Protein AF-A0A435XZ30-F1 (afdb_monomer)

Radius of gyra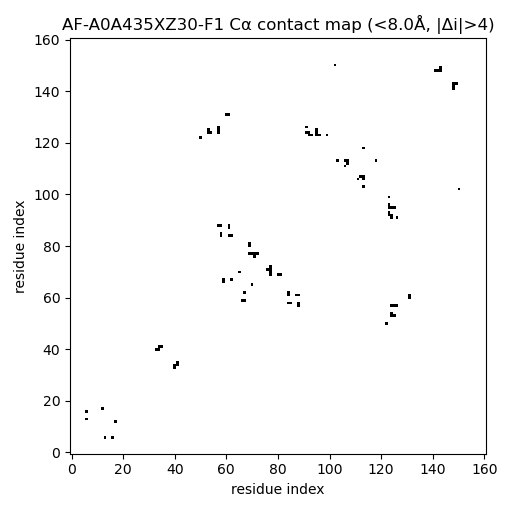tion: 23.89 Å; Cα contacts (8 Å, |Δi|>4): 56; chains: 1; bounding box: 59×39×66 Å

Secondary structure (DSSP, 8-state):
-HHHHHHHS-SS--HHHHHHHHHHHHHHHHHHHHHHH-HHHHHHHHHHHHHHHHHHHHHHHHS-GGGG----SSHHHHHHHHHHHHHHHHHHHHHHHHHHHHHHHHHHHTT----HHHHTT--TT--TTS--SS-----S----TTSSPPP-PPP------

pLDDT: mean 84.43, std 13.47, range [36.06, 97.56]

Mean predicted aligned error: 9.59 Å

Structure (mmCIF, N/CA/C/O backbone):
data_AF-A0A435XZ30-F1
#
_entry.id   AF-A0A435XZ30-F1
#
loop_
_atom_site.group_PDB
_atom_site.id
_atom_site.type_symbol
_atom_site.label_atom_id
_atom_site.label_alt_id
_atom_site.label_comp_id
_atom_site.label_asym_id
_atom_site.label_entity_id
_atom_site.label_seq_id
_atom_site.pdbx_PDB_ins_code
_atom_site.Cartn_x
_atom_site.Cartn_y
_atom_site.Cartn_z
_atom_site.occupancy
_atom_site.B_iso_or_equiv
_atom_site.auth_seq_id
_atom_site.auth_comp_id
_atom_site.auth_asym_id
_atom_site.auth_atom_id
_atom_site.pdbx_PDB_model_num
ATOM 1 N N . SER A 1 1 ? -12.887 8.573 20.850 1.00 60.88 1 SER A N 1
ATOM 2 C CA . SER A 1 1 ? -14.216 9.100 21.222 1.00 60.88 1 SER A CA 1
ATOM 3 C C . SER A 1 1 ? -14.355 9.129 22.739 1.00 60.88 1 SER A C 1
ATOM 5 O O . SER A 1 1 ? -14.194 8.097 23.383 1.00 60.88 1 SER A O 1
ATOM 7 N N . THR A 1 2 ? -14.612 10.305 23.309 1.00 71.94 2 THR A N 1
ATOM 8 C CA . THR A 1 2 ? -14.889 10.543 24.741 1.00 71.94 2 THR A CA 1
ATOM 9 C C . THR A 1 2 ? -16.150 9.818 25.223 1.00 71.94 2 THR A C 1
ATOM 11 O O . THR A 1 2 ? -16.204 9.381 26.368 1.00 71.94 2 THR A O 1
ATOM 14 N N . ILE A 1 3 ? -17.123 9.610 24.332 1.00 72.81 3 ILE A N 1
ATOM 15 C CA . ILE A 1 3 ? -18.396 8.934 24.623 1.00 72.81 3 ILE A CA 1
ATOM 16 C C . ILE A 1 3 ? -18.174 7.451 24.948 1.00 72.81 3 ILE A C 1
ATOM 18 O O . ILE A 1 3 ? -18.661 6.967 25.965 1.00 72.81 3 ILE A O 1
ATOM 22 N N . LEU A 1 4 ? -17.372 6.743 24.144 1.00 69.81 4 LEU A N 1
ATOM 23 C CA . LEU A 1 4 ? -17.060 5.328 24.390 1.00 69.81 4 LEU A CA 1
ATOM 24 C C . LEU A 1 4 ? -16.297 5.130 25.704 1.00 69.81 4 LEU A C 1
ATOM 26 O O . LEU A 1 4 ? -16.645 4.233 26.462 1.00 69.81 4 LEU A O 1
ATOM 30 N N . LYS A 1 5 ? -15.332 6.012 26.013 1.00 69.94 5 LYS A N 1
ATOM 31 C CA . LYS A 1 5 ? -14.615 6.004 27.301 1.00 69.94 5 LYS A CA 1
ATOM 32 C C . LYS A 1 5 ? -15.562 6.190 28.491 1.00 69.94 5 LYS A C 1
ATOM 34 O O . LYS A 1 5 ? -15.398 5.526 29.507 1.00 69.94 5 LYS A O 1
ATOM 39 N N . LYS A 1 6 ? -16.557 7.075 28.369 1.00 73.19 6 LYS A N 1
ATOM 40 C CA . LYS A 1 6 ? -17.532 7.354 29.435 1.00 73.19 6 LYS A CA 1
ATOM 41 C C . LYS A 1 6 ? -18.517 6.196 29.635 1.00 73.19 6 LYS A C 1
ATOM 43 O O . LYS A 1 6 ? -18.866 5.884 30.767 1.00 73.19 6 LYS A O 1
ATOM 48 N N . LEU A 1 7 ? -18.916 5.532 28.548 1.00 68.81 7 LEU A N 1
ATOM 49 C CA . LEU A 1 7 ? -19.782 4.349 28.583 1.00 68.81 7 LEU A CA 1
ATOM 50 C C . LEU A 1 7 ? -19.061 3.098 29.111 1.00 68.81 7 LEU A C 1
ATOM 52 O O . LEU A 1 7 ? -19.699 2.270 29.752 1.00 68.81 7 LEU A O 1
ATOM 56 N N . SER A 1 8 ? -17.751 2.963 28.872 1.00 66.44 8 SER A N 1
ATOM 57 C CA . SER A 1 8 ? -16.937 1.842 29.369 1.00 66.44 8 SER A CA 1
ATOM 58 C C . SER A 1 8 ? -16.431 2.019 30.803 1.00 66.44 8 SER A C 1
ATOM 60 O O . SER A 1 8 ? -16.031 1.042 31.421 1.00 66.44 8 SER A O 1
ATOM 62 N N . ALA A 1 9 ? -16.408 3.249 31.326 1.00 71.69 9 ALA A N 1
ATOM 63 C CA . ALA A 1 9 ? -15.930 3.555 32.677 1.00 71.69 9 ALA A CA 1
ATOM 64 C C . ALA A 1 9 ? -16.981 3.317 33.779 1.00 71.69 9 ALA A C 1
ATOM 66 O O . ALA A 1 9 ? -16.665 3.447 34.959 1.00 71.69 9 ALA A O 1
ATOM 67 N N . SER A 1 10 ? -18.233 3.005 33.421 1.00 68.50 10 SER A N 1
ATOM 68 C CA . SER A 1 10 ? -19.292 2.770 34.405 1.00 68.50 10 SER A CA 1
ATOM 69 C C . SER A 1 10 ? -19.255 1.320 34.921 1.00 68.50 10 SER A C 1
ATOM 71 O O . SER A 1 10 ? -19.253 0.400 34.104 1.00 68.50 10 SER A O 1
ATOM 73 N N . PRO A 1 11 ? -19.257 1.086 36.250 1.00 60.94 11 PRO A N 1
ATOM 74 C CA . PRO A 1 11 ? -19.144 -0.257 36.830 1.00 60.94 11 PRO A CA 1
ATOM 75 C C . PRO A 1 11 ? -20.402 -1.130 36.671 1.00 60.94 11 PRO A C 1
ATOM 77 O O . PRO A 1 11 ? -20.322 -2.345 36.826 1.00 60.94 11 PRO A O 1
ATOM 80 N N . LYS A 1 12 ? -21.561 -0.543 36.340 1.00 67.00 12 LYS A N 1
ATOM 81 C CA . LYS A 1 12 ? -22.762 -1.281 35.912 1.00 67.00 12 LYS A CA 1
ATOM 82 C C . LYS A 1 12 ? -22.865 -1.209 34.393 1.00 67.00 12 LYS A C 1
ATOM 84 O O . LYS A 1 12 ? -22.697 -0.129 33.827 1.00 67.00 12 LYS A O 1
ATOM 89 N N . GLU A 1 13 ? -23.180 -2.327 33.732 1.00 66.50 13 GLU A N 1
ATOM 90 C CA . GLU A 1 13 ? -23.427 -2.320 32.287 1.00 66.50 13 GLU A CA 1
ATOM 91 C C . GLU A 1 13 ? -24.534 -1.313 31.954 1.00 66.50 13 GLU A C 1
ATOM 93 O O . GLU A 1 13 ? -25.706 -1.505 32.279 1.00 66.50 13 GLU A O 1
ATOM 98 N N . SER A 1 14 ? -24.152 -0.207 31.315 1.00 79.62 14 SER A N 1
ATOM 99 C CA . SER A 1 14 ? -25.100 0.807 30.870 1.00 79.62 14 SER A CA 1
ATOM 100 C C . SER A 1 14 ? -26.080 0.176 29.877 1.00 79.62 14 SER A C 1
ATOM 102 O O . SER A 1 14 ? -25.661 -0.360 28.848 1.00 79.62 14 SER A O 1
ATOM 104 N N . GLN A 1 15 ? -27.387 0.263 30.150 1.00 82.62 15 GLN A N 1
ATOM 105 C CA . GLN A 1 15 ? -28.427 -0.217 29.227 1.00 82.62 15 GLN A CA 1
ATOM 106 C C . GLN A 1 15 ? -28.284 0.419 27.835 1.00 82.62 15 GLN A C 1
ATOM 108 O O . GLN A 1 15 ? -28.482 -0.254 26.828 1.00 82.62 15 GLN A O 1
ATOM 113 N N . LEU A 1 16 ? -27.840 1.679 27.772 1.00 83.06 16 LEU A N 1
ATOM 114 C CA . LEU A 1 16 ? -27.518 2.367 26.522 1.00 83.06 16 LEU A CA 1
ATOM 115 C C . LEU A 1 16 ? -26.332 1.717 25.796 1.00 83.06 16 LEU A C 1
ATOM 117 O O . LEU A 1 16 ? -26.396 1.496 24.590 1.00 83.06 16 LEU A O 1
ATOM 121 N N . ALA A 1 17 ? -25.260 1.367 26.515 1.00 82.94 17 ALA A N 1
ATOM 122 C CA . ALA A 1 17 ? -24.128 0.657 25.918 1.00 82.94 17 ALA A CA 1
ATOM 123 C C . ALA A 1 17 ? -24.550 -0.717 25.376 1.00 82.94 17 ALA A C 1
ATOM 125 O O . ALA A 1 17 ? -24.104 -1.112 24.299 1.00 82.94 17 ALA A O 1
ATOM 126 N N . ARG A 1 18 ? -25.442 -1.422 26.081 1.00 85.38 18 ARG A N 1
ATOM 127 C CA . ARG A 1 18 ? -26.023 -2.683 25.607 1.00 85.38 18 ARG A CA 1
ATOM 128 C C . ARG A 1 18 ? -26.873 -2.473 24.351 1.00 85.38 18 ARG A C 1
ATOM 130 O O . ARG A 1 18 ? -26.641 -3.167 23.369 1.00 85.38 18 ARG A O 1
ATOM 137 N N . ALA A 1 19 ? -27.767 -1.485 24.334 1.00 89.44 19 ALA A N 1
ATOM 138 C CA . ALA A 1 19 ? -28.579 -1.159 23.159 1.00 89.44 19 ALA A CA 1
ATOM 139 C C . ALA A 1 19 ? -27.717 -0.820 21.928 1.00 89.44 19 ALA A C 1
ATOM 141 O O . ALA A 1 19 ? -27.956 -1.342 20.842 1.00 89.44 19 ALA A O 1
ATOM 142 N N . LEU A 1 20 ? -26.656 -0.024 22.102 1.00 88.12 20 LEU A N 1
ATOM 143 C CA . LEU A 1 20 ? -25.710 0.301 21.028 1.00 88.12 20 LEU A CA 1
ATOM 144 C C . LEU A 1 20 ? -24.943 -0.930 20.518 1.00 88.12 20 LEU A C 1
ATOM 146 O O . LEU A 1 20 ? -24.694 -1.042 19.317 1.00 88.12 20 LEU A O 1
ATOM 150 N N . ARG A 1 21 ? -24.577 -1.872 21.401 1.00 87.44 21 ARG A N 1
ATOM 151 C CA . ARG A 1 21 ? -23.968 -3.147 20.981 1.00 87.44 21 ARG A CA 1
ATOM 152 C C . ARG A 1 21 ? -24.941 -3.985 20.156 1.00 87.44 21 ARG A C 1
ATOM 154 O O . ARG A 1 21 ? -24.517 -4.529 19.140 1.00 87.44 21 ARG A O 1
ATOM 161 N N . GLU A 1 22 ? -26.202 -4.096 20.576 1.00 92.38 22 GLU A N 1
ATOM 162 C CA . GLU A 1 22 ? -27.212 -4.853 19.822 1.00 92.38 22 GLU A CA 1
ATOM 163 C C . GLU A 1 22 ? -27.478 -4.218 18.454 1.00 92.38 22 GLU A C 1
ATOM 165 O O . GLU A 1 22 ? -27.482 -4.927 17.451 1.00 92.38 22 GLU A O 1
ATOM 170 N N . LEU A 1 23 ? -27.566 -2.885 18.376 1.00 93.81 23 LEU A N 1
ATOM 171 C CA . LEU A 1 23 ? -27.657 -2.175 17.098 1.00 93.81 23 LEU A CA 1
ATOM 172 C C . LEU A 1 23 ? -26.475 -2.523 16.177 1.00 93.81 23 LEU A C 1
ATOM 174 O O . LEU A 1 23 ? -26.668 -2.895 15.022 1.00 93.81 23 LEU A O 1
ATOM 178 N N . GLY A 1 24 ? -25.246 -2.509 16.704 1.00 93.75 24 GLY A N 1
ATOM 179 C CA . GLY A 1 24 ? -24.061 -2.915 15.944 1.00 93.75 24 GLY A CA 1
ATOM 180 C C . GLY A 1 24 ? -24.058 -4.391 15.515 1.00 93.75 24 GLY A C 1
ATOM 181 O O . GLY A 1 24 ? -23.454 -4.730 14.496 1.00 93.75 24 GLY A O 1
ATOM 182 N N . ARG A 1 25 ? -24.721 -5.288 16.259 1.00 96.19 25 ARG A N 1
ATOM 183 C CA . ARG A 1 25 ? -24.901 -6.696 15.858 1.00 96.19 25 ARG A CA 1
ATOM 184 C C . ARG A 1 25 ? -25.914 -6.843 14.726 1.00 96.19 25 ARG A C 1
ATOM 186 O O . ARG A 1 25 ? -25.675 -7.669 13.846 1.00 96.19 25 ARG A O 1
ATOM 193 N N . ILE A 1 26 ? -26.990 -6.054 14.723 1.00 96.94 26 ILE A N 1
ATOM 194 C CA . ILE A 1 26 ? -27.971 -6.026 13.626 1.00 96.94 26 ILE A CA 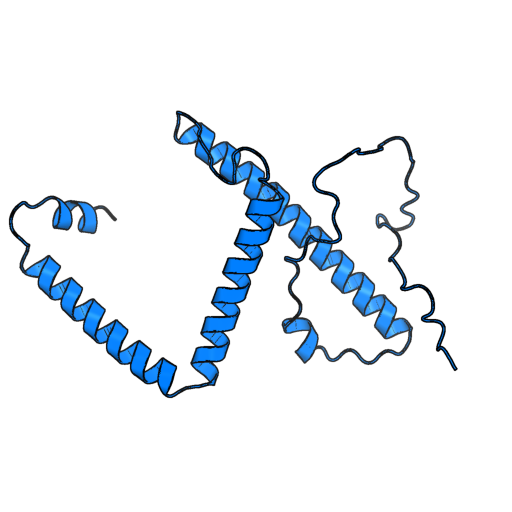1
ATOM 195 C C . ILE A 1 26 ? -27.283 -5.578 12.334 1.00 96.94 26 ILE A C 1
ATOM 197 O O . ILE A 1 26 ? -27.302 -6.321 11.356 1.00 96.94 26 ILE A O 1
ATOM 201 N N . GLU A 1 27 ? -26.572 -4.448 12.365 1.00 96.25 27 GLU A N 1
ATOM 202 C CA . G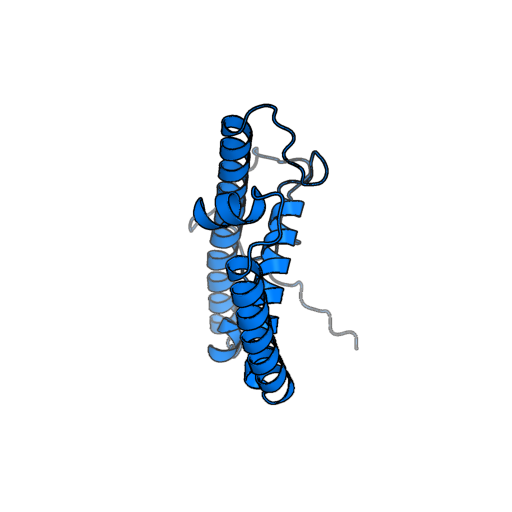LU A 1 27 ? -25.803 -3.939 11.217 1.00 96.25 27 GLU A CA 1
ATOM 203 C C . GLU A 1 27 ? -24.795 -4.970 10.695 1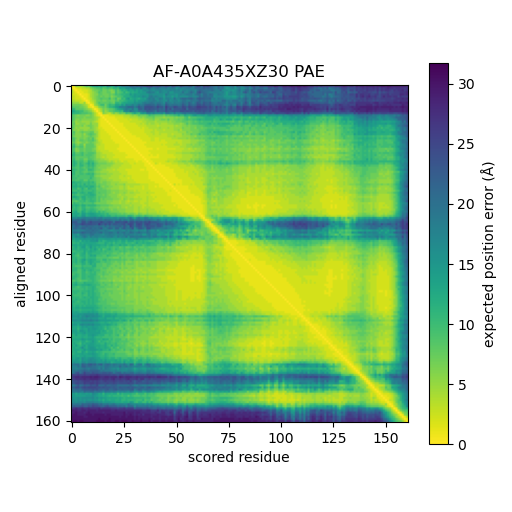.00 96.25 27 GLU A C 1
ATOM 205 O O . GLU A 1 27 ? -24.727 -5.251 9.498 1.00 96.25 27 GLU A O 1
ATOM 210 N N . ARG A 1 28 ? -24.043 -5.616 11.599 1.00 96.25 28 ARG A N 1
ATOM 211 C CA . ARG A 1 28 ? -23.113 -6.687 11.216 1.00 96.25 28 ARG A CA 1
ATOM 212 C C . ARG A 1 28 ? -23.834 -7.863 10.558 1.00 96.25 28 ARG A C 1
ATOM 214 O O . ARG A 1 28 ? -23.302 -8.421 9.605 1.00 96.25 28 ARG A O 1
ATOM 221 N N . SER A 1 29 ? -24.998 -8.258 11.067 1.00 97.31 29 SER A N 1
ATOM 222 C CA . SER A 1 29 ? -25.764 -9.390 10.531 1.00 97.31 29 SER A CA 1
ATOM 223 C C . SER A 1 29 ? -26.291 -9.084 9.131 1.00 97.31 29 SER A C 1
ATOM 225 O O . SER A 1 29 ? -26.105 -9.896 8.228 1.00 97.31 29 SER A O 1
ATOM 227 N N . LEU A 1 30 ? -26.854 -7.889 8.927 1.00 96.94 30 LEU A N 1
ATOM 228 C CA . LEU A 1 30 ? -27.295 -7.411 7.614 1.00 96.94 30 LEU A CA 1
ATOM 229 C C . LEU A 1 30 ? -26.132 -7.379 6.617 1.00 96.94 30 LEU A C 1
ATOM 231 O O . LEU A 1 30 ? -26.230 -7.962 5.537 1.00 96.94 30 LEU A O 1
ATOM 235 N N . PHE A 1 31 ? -24.996 -6.798 7.014 1.00 96.38 31 PHE A N 1
ATOM 236 C CA . PHE A 1 31 ? -23.795 -6.778 6.182 1.00 96.38 31 PHE A CA 1
ATOM 237 C C . PHE A 1 31 ? -23.299 -8.189 5.842 1.00 96.38 31 PHE A C 1
ATOM 239 O O . PHE A 1 31 ? -22.922 -8.445 4.702 1.00 96.38 31 PHE A O 1
ATOM 246 N N . MET A 1 32 ? -23.290 -9.121 6.802 1.00 97.19 32 MET A N 1
ATOM 247 C CA . MET A 1 32 ? -22.840 -10.493 6.545 1.00 97.19 32 MET A CA 1
ATOM 248 C C . MET A 1 32 ? -23.755 -11.212 5.556 1.00 97.19 32 MET A C 1
ATOM 250 O O . MET A 1 32 ? -23.252 -11.869 4.647 1.00 97.19 32 MET A O 1
ATOM 254 N N . ILE A 1 33 ? -25.076 -11.053 5.675 1.00 96.94 33 ILE A N 1
ATOM 255 C CA . ILE A 1 33 ? -26.037 -11.616 4.716 1.00 96.94 33 ILE A CA 1
ATOM 256 C C . ILE A 1 33 ? -25.777 -11.055 3.312 1.00 96.94 33 ILE A C 1
ATOM 258 O O . ILE A 1 33 ? -25.688 -11.823 2.349 1.00 96.94 33 ILE A O 1
ATOM 262 N N . GLU A 1 34 ? -25.586 -9.740 3.183 1.00 96.50 34 GLU A N 1
ATOM 263 C CA . GLU A 1 34 ? -25.252 -9.110 1.902 1.00 96.50 34 GLU A CA 1
ATOM 264 C C . GLU A 1 34 ? -23.909 -9.622 1.354 1.00 96.50 34 GLU A C 1
ATOM 266 O O . GLU A 1 34 ? -23.793 -9.959 0.173 1.00 96.50 34 GLU A O 1
ATOM 271 N N . TRP A 1 35 ? -22.895 -9.750 2.212 1.00 96.56 35 TRP A N 1
ATOM 272 C CA . TRP A 1 35 ? -21.566 -10.240 1.850 1.00 96.56 35 TRP A CA 1
ATOM 273 C C . TRP A 1 35 ? -21.601 -11.693 1.360 1.00 96.56 35 TRP A C 1
ATOM 275 O O . TRP A 1 35 ? -20.988 -12.009 0.337 1.00 96.56 35 TRP A O 1
ATOM 285 N N . TYR A 1 36 ? -22.357 -12.582 2.011 1.00 95.69 36 TYR A N 1
ATOM 286 C CA . TYR A 1 36 ? -22.554 -13.960 1.541 1.00 95.69 36 TYR A CA 1
ATOM 287 C C . TYR A 1 36 ? -23.339 -14.022 0.226 1.00 95.69 36 TYR A C 1
ATOM 289 O O . TYR A 1 36 ? -23.023 -14.840 -0.642 1.00 95.69 36 TYR A O 1
ATOM 297 N N . SER A 1 37 ? -24.292 -13.115 0.030 1.00 96.94 37 SER A N 1
ATOM 298 C CA . SER A 1 37 ? -25.164 -13.114 -1.150 1.00 96.94 37 SER A CA 1
ATOM 299 C C . SER A 1 37 ? -24.523 -12.461 -2.380 1.00 96.94 37 SER A C 1
ATOM 301 O O . SER A 1 37 ? -24.816 -12.854 -3.505 1.00 96.94 37 SER A O 1
ATOM 303 N N . SER A 1 38 ? -23.612 -11.495 -2.201 1.00 97.56 38 SER A N 1
ATOM 304 C CA . SER A 1 38 ? -23.046 -10.689 -3.293 1.00 97.56 38 SER A CA 1
ATOM 305 C C . SER A 1 38 ? -21.558 -10.975 -3.547 1.00 97.56 38 SER A C 1
ATOM 307 O O . SER A 1 38 ? -20.686 -10.475 -2.826 1.00 97.56 38 SER A O 1
ATOM 309 N N . PRO A 1 39 ? -21.203 -11.686 -4.638 1.00 96.56 39 PRO A N 1
ATOM 310 C CA . PRO A 1 39 ? -19.805 -11.872 -5.035 1.00 96.56 39 PRO A CA 1
ATOM 311 C C . PRO A 1 39 ? -19.074 -10.551 -5.312 1.00 96.56 39 PRO A C 1
ATOM 313 O O . PRO A 1 39 ? -17.868 -10.443 -5.088 1.00 96.56 39 PRO A O 1
ATOM 316 N N . ALA A 1 40 ? -19.791 -9.533 -5.797 1.00 95.69 40 ALA A N 1
ATOM 317 C CA . ALA A 1 40 ? -19.216 -8.221 -6.070 1.00 95.69 40 ALA A CA 1
ATOM 318 C C . ALA A 1 40 ? -18.795 -7.508 -4.776 1.00 95.69 40 ALA A C 1
ATOM 320 O O . ALA A 1 40 ? -17.695 -6.954 -4.719 1.00 95.69 40 ALA A O 1
ATOM 321 N N . LEU A 1 41 ? -19.626 -7.565 -3.726 1.00 95.75 41 LEU A N 1
ATOM 322 C CA . LEU A 1 41 ? -19.275 -7.036 -2.408 1.00 95.75 41 LEU A CA 1
ATOM 323 C C . LEU A 1 41 ? -18.047 -7.757 -1.841 1.00 95.75 41 LEU A C 1
ATOM 325 O O . LEU A 1 41 ? -17.088 -7.089 -1.456 1.00 95.75 41 LEU A O 1
ATOM 329 N N . ARG A 1 42 ? -18.008 -9.097 -1.901 1.00 95.56 42 ARG A N 1
ATOM 330 C CA . ARG A 1 42 ? -16.841 -9.870 -1.437 1.00 95.56 42 ARG A CA 1
ATOM 331 C C . ARG A 1 42 ? -15.550 -9.462 -2.126 1.00 95.56 42 ARG A C 1
ATOM 333 O O . ARG A 1 42 ? -14.558 -9.210 -1.449 1.00 95.56 42 ARG A O 1
ATOM 340 N N . ARG A 1 43 ? -15.563 -9.345 -3.458 1.00 93.88 43 ARG A N 1
ATOM 341 C CA . ARG A 1 43 ? -14.382 -8.919 -4.227 1.00 93.88 43 ARG A CA 1
ATOM 342 C C . ARG A 1 43 ? -13.902 -7.528 -3.820 1.00 93.88 43 ARG A C 1
ATOM 344 O O . ARG A 1 43 ? -12.699 -7.337 -3.667 1.00 93.88 43 ARG A O 1
ATOM 351 N N . ARG A 1 44 ? -14.813 -6.572 -3.604 1.00 92.56 44 ARG A N 1
ATOM 352 C CA . ARG A 1 44 ? -14.451 -5.225 -3.127 1.00 92.56 44 ARG A CA 1
ATOM 353 C C . ARG A 1 44 ? -13.836 -5.263 -1.728 1.00 92.56 44 ARG A C 1
ATOM 355 O O . ARG A 1 44 ? -12.783 -4.664 -1.524 1.00 92.56 44 ARG A O 1
ATOM 362 N N . CYS A 1 45 ? -14.448 -5.991 -0.793 1.00 93.88 45 CYS A N 1
ATOM 363 C CA . CYS A 1 45 ? -13.913 -6.163 0.559 1.00 93.88 45 CYS A CA 1
ATOM 364 C C . CYS A 1 45 ? -12.518 -6.800 0.529 1.00 93.88 45 CYS A C 1
ATOM 366 O O . CYS A 1 45 ? -11.592 -6.264 1.133 1.00 93.88 45 CYS A O 1
ATOM 368 N N . GLN A 1 46 ? -12.342 -7.885 -0.231 1.00 93.56 46 GLN A N 1
ATOM 369 C CA . GLN A 1 46 ? -11.055 -8.566 -0.354 1.00 93.56 46 GLN A CA 1
ATOM 370 C C . GLN A 1 46 ? -9.990 -7.671 -0.994 1.00 93.56 46 GLN A C 1
ATOM 372 O O . GLN A 1 46 ? -8.852 -7.662 -0.542 1.00 93.56 46 GLN A O 1
ATOM 377 N N . ALA A 1 47 ? -10.341 -6.877 -2.010 1.00 91.44 47 ALA A N 1
ATOM 378 C CA . ALA A 1 47 ? -9.412 -5.918 -2.604 1.00 91.44 47 ALA A CA 1
ATOM 379 C C . ALA A 1 47 ? -8.933 -4.873 -1.577 1.00 91.44 47 ALA A C 1
ATOM 381 O O . ALA A 1 47 ? -7.744 -4.555 -1.527 1.00 91.44 47 ALA A O 1
ATOM 382 N N . GLY A 1 48 ? -9.839 -4.382 -0.724 1.00 91.75 48 GLY A N 1
ATOM 383 C CA . GLY A 1 48 ? -9.500 -3.496 0.392 1.00 91.75 48 GLY A CA 1
ATOM 384 C C . GLY A 1 48 ? -8.569 -4.157 1.413 1.00 91.75 48 GLY A C 1
ATOM 385 O O . GLY A 1 48 ? -7.555 -3.563 1.784 1.00 91.75 48 GLY A O 1
ATOM 386 N N . LEU A 1 49 ? -8.868 -5.399 1.810 1.00 93.56 49 LEU A N 1
ATOM 387 C CA . LEU A 1 49 ? -8.028 -6.191 2.717 1.00 93.56 49 LEU A CA 1
ATOM 388 C C . LEU A 1 49 ? -6.634 -6.421 2.132 1.00 93.56 49 LEU A C 1
ATOM 390 O O . LEU A 1 49 ? -5.643 -6.089 2.777 1.00 93.56 49 LEU A O 1
ATOM 394 N N . ASN A 1 50 ? -6.550 -6.878 0.882 1.00 92.62 50 ASN A N 1
ATOM 395 C CA . ASN A 1 50 ? -5.285 -7.113 0.189 1.00 92.62 50 ASN A CA 1
ATOM 396 C C . ASN A 1 50 ? -4.432 -5.838 0.123 1.00 92.62 50 ASN A C 1
ATOM 398 O O . ASN A 1 50 ? -3.221 -5.892 0.337 1.00 92.62 50 ASN A O 1
ATOM 402 N N . LYS A 1 51 ? -5.051 -4.675 -0.135 1.00 91.44 51 LYS A N 1
ATOM 403 C CA . LYS A 1 51 ? -4.356 -3.379 -0.122 1.00 91.44 51 LYS A CA 1
ATOM 404 C C . LYS A 1 51 ? -3.795 -3.060 1.266 1.00 91.44 51 LYS A C 1
ATOM 406 O O . LYS A 1 51 ? -2.637 -2.658 1.371 1.00 91.44 51 LYS A O 1
ATOM 411 N N . GLY A 1 52 ? -4.596 -3.245 2.316 1.00 93.12 52 GLY A N 1
ATOM 412 C CA . GLY A 1 52 ? -4.173 -3.037 3.702 1.00 93.12 52 GLY A CA 1
ATOM 413 C C . GLY A 1 52 ? -3.026 -3.965 4.101 1.00 93.12 52 GLY A C 1
ATOM 414 O O . GLY A 1 52 ? -1.995 -3.506 4.590 1.00 93.12 52 GLY A O 1
ATOM 415 N N . GLU A 1 53 ? -3.154 -5.261 3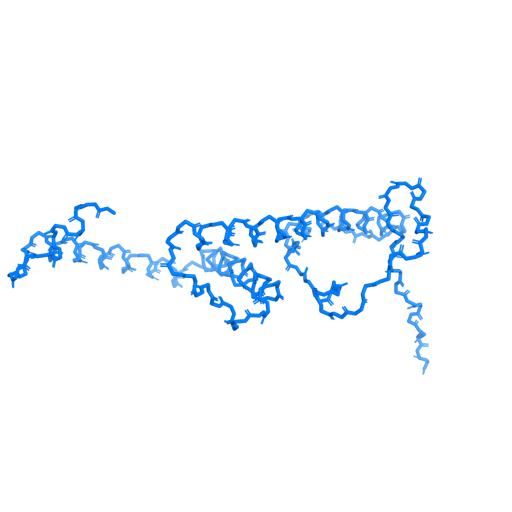.825 1.00 93.56 53 GLU A N 1
ATOM 416 C CA . GLU A 1 53 ? -2.116 -6.254 4.105 1.00 93.56 53 GLU A CA 1
ATOM 417 C C . GLU A 1 53 ? -0.817 -5.972 3.354 1.00 93.56 53 GLU A C 1
ATOM 419 O O . GLU A 1 53 ? 0.254 -6.038 3.955 1.00 93.56 53 GLU A O 1
ATOM 424 N N . ALA A 1 54 ? -0.889 -5.623 2.066 1.00 93.06 54 ALA A N 1
ATOM 425 C CA . ALA A 1 54 ? 0.281 -5.248 1.279 1.00 93.06 54 ALA A CA 1
ATOM 426 C C . ALA A 1 54 ? 0.971 -4.004 1.857 1.00 93.06 54 ALA A C 1
ATOM 428 O O . ALA A 1 54 ? 2.191 -3.998 2.023 1.00 93.06 54 ALA A O 1
ATOM 429 N N . ALA A 1 55 ? 0.201 -2.984 2.249 1.00 92.31 55 ALA A N 1
ATOM 430 C CA . ALA A 1 55 ? 0.743 -1.789 2.889 1.00 92.31 55 ALA A CA 1
ATOM 431 C C . ALA A 1 55 ? 1.405 -2.108 4.239 1.00 92.31 55 ALA A C 1
ATOM 433 O O . ALA A 1 55 ? 2.482 -1.593 4.537 1.00 92.31 55 ALA A O 1
ATOM 434 N N . HIS A 1 56 ? 0.808 -2.989 5.046 1.00 91.75 56 HIS A N 1
ATOM 435 C CA . HIS A 1 56 ? 1.410 -3.440 6.300 1.00 91.75 56 HIS A CA 1
ATOM 436 C C . HIS A 1 56 ? 2.665 -4.293 6.079 1.00 91.75 56 HIS A C 1
ATOM 438 O O . HIS A 1 56 ? 3.632 -4.130 6.819 1.00 91.75 56 HIS A O 1
ATOM 444 N N . LYS A 1 57 ? 2.687 -5.166 5.065 1.00 91.44 57 LYS A N 1
ATOM 445 C CA . LYS A 1 57 ? 3.882 -5.935 4.678 1.00 91.44 57 LYS A CA 1
ATOM 446 C C . LYS A 1 57 ? 5.025 -5.002 4.282 1.00 91.44 57 LYS A C 1
ATOM 448 O O . LYS A 1 57 ? 6.118 -5.158 4.812 1.00 91.44 57 LYS A O 1
ATOM 453 N N . LEU A 1 58 ? 4.755 -4.001 3.441 1.00 92.25 58 LEU A N 1
ATOM 454 C CA . LEU A 1 58 ? 5.731 -2.977 3.062 1.00 92.25 58 LEU A CA 1
ATOM 455 C C . LEU A 1 58 ? 6.247 -2.203 4.283 1.00 92.25 58 LEU A C 1
ATOM 457 O O . LEU A 1 58 ? 7.452 -2.100 4.481 1.00 92.25 58 LEU A O 1
ATOM 461 N N . LYS A 1 59 ? 5.348 -1.711 5.145 1.00 91.19 59 LYS A N 1
ATOM 462 C CA . LYS A 1 59 ? 5.728 -1.010 6.383 1.00 91.19 59 LYS A CA 1
ATOM 463 C C . LYS A 1 59 ? 6.642 -1.854 7.269 1.00 91.19 59 LYS A C 1
ATOM 465 O O . LYS A 1 59 ? 7.623 -1.327 7.775 1.00 91.19 59 LYS A O 1
ATOM 470 N N . ARG A 1 60 ? 6.350 -3.148 7.432 1.00 88.50 60 ARG A N 1
ATOM 471 C CA . ARG A 1 60 ? 7.200 -4.072 8.203 1.00 88.50 60 ARG A CA 1
ATOM 472 C C . ARG A 1 60 ? 8.548 -4.336 7.539 1.00 88.50 60 ARG A C 1
ATOM 474 O O . ARG A 1 60 ? 9.535 -4.474 8.243 1.00 88.50 60 ARG A O 1
ATOM 481 N N . ALA A 1 61 ? 8.595 -4.409 6.213 1.00 89.00 61 ALA A N 1
ATOM 482 C CA . ALA A 1 61 ? 9.846 -4.595 5.488 1.00 89.00 61 ALA A CA 1
ATOM 483 C C . ALA A 1 61 ? 10.770 -3.378 5.622 1.00 89.00 61 ALA A C 1
ATOM 485 O O . ALA A 1 61 ? 11.968 -3.529 5.826 1.00 89.00 61 ALA A O 1
ATOM 486 N N . VAL A 1 62 ? 10.204 -2.168 5.555 1.00 88.69 62 VAL A N 1
ATOM 487 C CA . VAL A 1 62 ? 10.947 -0.919 5.783 1.00 88.69 62 VAL A CA 1
ATOM 488 C C . VAL A 1 62 ? 11.353 -0.790 7.255 1.00 88.69 62 VAL A C 1
ATOM 490 O O . VAL A 1 62 ? 12.488 -0.437 7.559 1.00 88.69 62 VAL A O 1
ATOM 493 N N . PHE A 1 63 ? 10.449 -1.113 8.181 1.00 85.19 63 PHE A N 1
ATOM 494 C CA . PHE A 1 63 ? 10.700 -1.109 9.623 1.00 85.19 63 PHE A CA 1
ATOM 495 C C . PHE A 1 63 ? 11.170 -2.492 10.102 1.00 85.19 63 PHE A C 1
ATOM 497 O O . PHE A 1 63 ? 10.500 -3.167 10.883 1.00 85.19 63 PHE A O 1
ATOM 504 N N . PHE A 1 64 ? 12.305 -2.953 9.576 1.00 71.88 64 PHE A N 1
ATOM 505 C CA . PHE A 1 64 ? 12.804 -4.304 9.851 1.00 71.88 64 PHE A CA 1
ATOM 506 C C . PHE A 1 64 ? 13.422 -4.457 11.254 1.00 71.88 64 PHE A C 1
ATOM 508 O O . PHE A 1 64 ? 13.422 -5.552 11.821 1.00 71.88 64 PHE A O 1
ATOM 515 N N . HIS A 1 65 ? 13.935 -3.368 11.836 1.00 62.75 65 HIS A N 1
ATOM 516 C CA . HIS A 1 65 ? 14.456 -3.352 13.203 1.00 62.75 65 HIS A CA 1
ATOM 517 C C . HIS A 1 65 ? 13.319 -3.337 14.246 1.00 62.75 65 HIS A C 1
ATOM 519 O O . HIS A 1 65 ? 12.196 -2.930 13.965 1.00 62.75 65 HIS A O 1
ATOM 525 N N . GLU A 1 66 ? 13.597 -3.836 15.457 1.00 58.16 66 GLU A N 1
ATOM 526 C CA . GLU A 1 66 ? 12.627 -3.931 16.572 1.00 58.16 66 GLU A CA 1
ATOM 527 C C . GLU A 1 66 ? 11.349 -4.752 16.272 1.00 58.16 66 GLU A C 1
ATOM 529 O O . GLU A 1 66 ? 10.320 -4.565 16.915 1.00 58.16 66 GLU A O 1
ATOM 534 N N . ARG A 1 67 ? 11.398 -5.706 15.325 1.00 61.59 67 ARG A N 1
ATOM 535 C CA . ARG A 1 67 ? 10.264 -6.585 14.945 1.00 61.59 67 ARG A CA 1
ATOM 536 C C . ARG A 1 67 ? 9.010 -5.850 14.435 1.00 61.59 67 ARG A C 1
ATOM 538 O O . ARG A 1 67 ? 7.926 -6.431 14.462 1.00 61.59 67 ARG A O 1
ATOM 545 N N . GLY A 1 68 ? 9.110 -4.610 13.954 1.00 61.38 68 GLY A N 1
ATOM 546 C CA . GLY A 1 68 ? 7.908 -3.856 13.571 1.00 61.38 68 GLY A CA 1
ATOM 547 C C . GLY A 1 68 ? 7.294 -3.027 14.704 1.00 61.38 68 GLY A C 1
ATOM 548 O O . GLY A 1 68 ? 6.263 -2.394 14.476 1.00 61.38 68 GLY A O 1
ATOM 549 N N . GLU A 1 69 ? 7.869 -3.047 15.912 1.00 68.75 69 GLU A N 1
ATOM 550 C CA . GLU A 1 69 ? 7.311 -2.377 17.090 1.00 68.75 69 GLU A CA 1
ATOM 551 C C . GLU A 1 69 ? 7.996 -1.038 17.362 1.00 68.75 69 GLU A C 1
ATOM 553 O O . GLU A 1 69 ? 9.215 -0.951 17.445 1.00 68.75 69 GLU A O 1
ATOM 558 N N . ILE A 1 70 ? 7.203 0.012 17.571 1.00 71.31 70 ILE A N 1
ATOM 559 C CA . ILE A 1 70 ? 7.703 1.324 17.989 1.00 71.31 70 ILE A CA 1
ATOM 560 C C . ILE A 1 70 ? 7.726 1.356 19.523 1.00 71.31 70 ILE A C 1
ATOM 562 O O . ILE A 1 70 ? 6.700 1.589 20.159 1.00 71.31 70 ILE A O 1
ATOM 566 N N . ARG A 1 71 ? 8.893 1.113 20.132 1.00 70.94 71 ARG A N 1
ATOM 567 C CA . ARG A 1 71 ? 9.069 1.033 21.598 1.00 70.94 71 ARG A CA 1
ATOM 568 C C . ARG A 1 71 ? 9.503 2.337 22.294 1.00 70.94 71 ARG A C 1
ATOM 570 O O . ARG A 1 71 ? 10.135 2.282 23.347 1.00 70.94 71 ARG A O 1
ATOM 577 N N . ASP A 1 72 ? 9.208 3.518 21.738 1.00 77.69 72 ASP A N 1
ATOM 578 C CA . ASP A 1 72 ? 9.643 4.768 22.393 1.00 77.6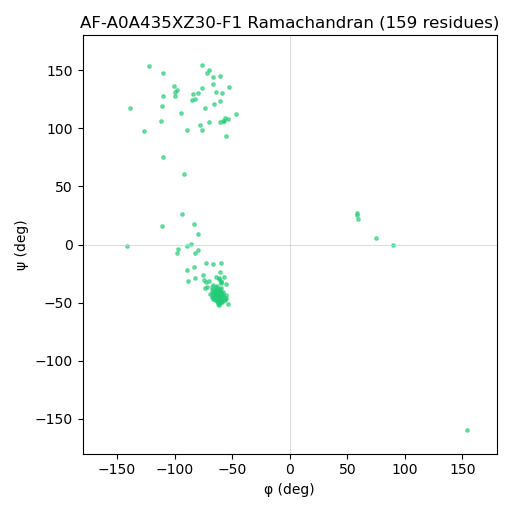9 72 ASP A CA 1
ATOM 579 C C . ASP A 1 72 ? 8.868 5.016 23.677 1.00 77.69 72 ASP A C 1
ATOM 581 O O . ASP A 1 72 ? 7.681 4.703 23.786 1.00 77.69 72 ASP A O 1
ATOM 585 N N . ARG A 1 73 ? 9.539 5.683 24.616 1.00 75.19 73 ARG A N 1
ATOM 586 C CA . ARG A 1 73 ? 8.978 6.051 25.917 1.00 75.19 73 ARG A CA 1
ATOM 587 C C . ARG A 1 73 ? 7.905 7.138 25.834 1.00 75.19 73 ARG A C 1
ATOM 589 O O . ARG A 1 73 ? 7.008 7.140 26.670 1.00 75.19 73 ARG A O 1
ATOM 596 N N . SER A 1 74 ? 7.990 8.061 24.871 1.00 86.75 74 SER A N 1
ATOM 597 C CA . SER A 1 74 ? 7.043 9.175 24.735 1.00 86.75 74 SER A CA 1
ATOM 598 C C . SER A 1 74 ? 6.153 9.012 23.504 1.00 86.75 74 SER A C 1
ATOM 600 O O . SER A 1 74 ? 6.581 8.506 22.468 1.00 86.75 74 SER A O 1
ATOM 602 N N . PHE A 1 75 ? 4.912 9.489 23.604 1.00 83.75 75 PHE A N 1
ATOM 603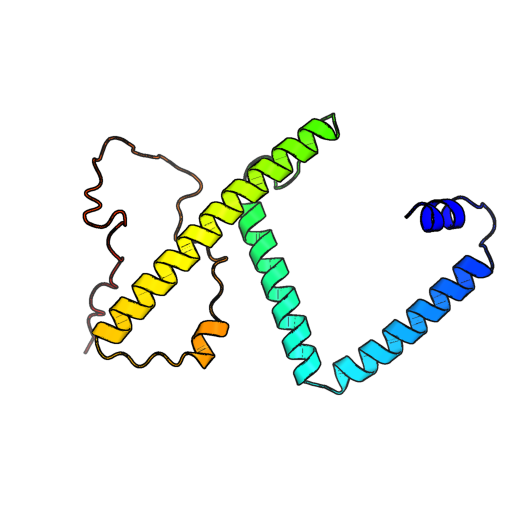 C CA . PHE A 1 75 ? 3.978 9.507 22.477 1.00 83.75 75 PHE A CA 1
ATOM 604 C C . PHE A 1 75 ? 4.511 10.330 21.294 1.00 83.75 75 PHE A C 1
ATOM 606 O O . PHE A 1 75 ? 4.334 9.948 20.141 1.00 83.75 75 PHE A O 1
ATOM 613 N N . GLU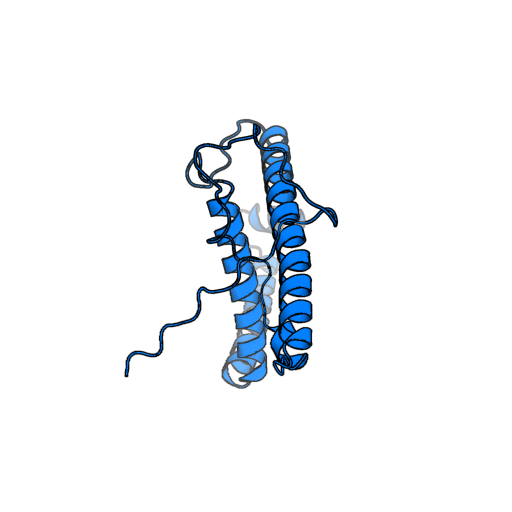 A 1 76 ? 5.200 11.437 21.576 1.00 86.19 76 GLU A N 1
ATOM 614 C CA . GLU A 1 76 ? 5.787 12.305 20.554 1.00 86.19 76 GLU A CA 1
ATOM 615 C C . GLU A 1 76 ? 6.877 11.586 19.752 1.00 86.19 76 GLU A C 1
ATOM 617 O O . GLU A 1 76 ? 6.859 11.613 18.522 1.00 86.19 76 GLU A O 1
ATOM 622 N N . SER A 1 77 ? 7.771 10.854 20.422 1.00 83.56 77 SER A N 1
ATOM 623 C CA . SER A 1 77 ? 8.798 10.055 19.747 1.00 83.56 77 SER A CA 1
ATOM 624 C C . SER A 1 77 ? 8.178 8.936 18.902 1.00 83.56 77 SER A C 1
ATOM 626 O O . SER A 1 77 ? 8.602 8.732 17.761 1.00 83.56 77 SER A O 1
ATOM 628 N N . GLN A 1 78 ? 7.113 8.286 19.395 1.00 85.38 78 GLN A N 1
ATOM 629 C CA . GLN A 1 78 ? 6.380 7.286 18.610 1.00 85.38 78 GLN A CA 1
ATOM 630 C C . GLN A 1 78 ? 5.760 7.906 17.350 1.00 85.38 78 GLN A C 1
ATOM 632 O O . GLN A 1 78 ? 5.865 7.338 16.260 1.00 85.38 78 GLN A O 1
ATOM 637 N N . ALA A 1 79 ? 5.142 9.084 17.482 1.00 87.12 79 ALA A N 1
ATOM 638 C CA . ALA A 1 79 ? 4.539 9.816 16.372 1.00 87.12 79 ALA A CA 1
ATOM 639 C C . ALA A 1 79 ? 5.583 10.261 15.338 1.00 87.12 79 ALA A C 1
ATOM 641 O O . ALA A 1 79 ? 5.347 10.139 14.132 1.00 87.12 79 ALA A O 1
ATOM 642 N N . PHE A 1 80 ? 6.750 10.719 15.792 1.00 87.50 80 PHE A N 1
ATOM 643 C CA . PHE A 1 80 ? 7.854 11.102 14.919 1.00 87.50 80 PHE A CA 1
ATOM 644 C C . PHE A 1 80 ? 8.374 9.901 14.117 1.00 87.50 80 PHE A C 1
ATOM 646 O O . PHE A 1 80 ? 8.449 9.968 12.887 1.00 87.50 80 PHE A O 1
ATOM 653 N N . ARG A 1 81 ? 8.628 8.755 14.770 1.00 86.25 81 ARG A N 1
ATOM 654 C CA . ARG A 1 81 ? 9.062 7.528 14.075 1.00 86.25 81 ARG A CA 1
ATOM 655 C C . ARG A 1 81 ? 8.005 6.994 13.112 1.00 86.25 81 ARG A C 1
ATOM 657 O O . ARG A 1 81 ? 8.334 6.633 11.981 1.00 86.25 81 ARG A O 1
ATOM 664 N N . ALA A 1 82 ? 6.733 6.996 13.509 1.00 89.19 82 ALA A N 1
ATOM 665 C CA . ALA A 1 82 ? 5.632 6.610 12.629 1.00 89.19 82 ALA A CA 1
ATOM 666 C C . ALA A 1 82 ? 5.531 7.523 11.393 1.00 89.19 82 ALA A C 1
ATOM 668 O O . ALA A 1 82 ? 5.271 7.043 10.287 1.00 89.19 82 ALA A O 1
ATOM 669 N N . SER A 1 83 ? 5.769 8.825 11.562 1.00 91.25 83 SER A N 1
ATOM 670 C CA . SER A 1 83 ? 5.771 9.793 10.460 1.00 91.25 83 SER A CA 1
ATOM 671 C C . SER A 1 83 ? 6.935 9.556 9.501 1.00 91.25 83 SER A C 1
ATOM 673 O O . SER A 1 83 ? 6.714 9.485 8.293 1.00 91.25 83 SER A O 1
ATOM 675 N N . GLY A 1 84 ? 8.146 9.329 10.022 1.00 91.88 84 GLY A N 1
ATOM 676 C CA . GLY A 1 84 ? 9.310 8.966 9.208 1.00 91.88 84 GLY A CA 1
ATOM 677 C C . GLY A 1 84 ? 9.091 7.677 8.408 1.00 91.88 84 GLY A C 1
ATOM 678 O O . GLY A 1 84 ? 9.343 7.641 7.205 1.00 91.88 84 GLY A O 1
ATOM 679 N N . LEU A 1 85 ? 8.519 6.642 9.033 1.00 91.44 85 LEU A N 1
ATOM 680 C CA . LEU A 1 85 ? 8.154 5.405 8.338 1.00 91.44 85 LEU A CA 1
ATOM 681 C C . LEU A 1 85 ? 7.149 5.662 7.205 1.00 91.44 85 LEU A C 1
ATOM 683 O O . LEU A 1 85 ? 7.320 5.156 6.095 1.00 91.44 85 LEU A O 1
ATOM 687 N N . ASN A 1 86 ? 6.105 6.456 7.461 1.00 93.25 86 ASN A N 1
ATOM 688 C CA . ASN A 1 86 ? 5.121 6.802 6.435 1.00 93.25 86 ASN A CA 1
ATOM 689 C C . ASN A 1 86 ? 5.749 7.590 5.275 1.00 93.25 86 ASN A C 1
ATOM 691 O O . ASN A 1 86 ? 5.356 7.369 4.129 1.00 93.25 86 ASN A O 1
ATOM 695 N N . LEU A 1 87 ? 6.725 8.462 5.544 1.00 95.50 87 LEU A N 1
ATOM 696 C CA . LEU A 1 87 ? 7.451 9.201 4.511 1.00 95.50 87 LEU A CA 1
ATOM 697 C C . LEU A 1 87 ? 8.225 8.254 3.585 1.00 95.50 87 LEU A C 1
ATOM 699 O O . LEU A 1 87 ? 8.038 8.303 2.371 1.00 95.50 87 LEU A O 1
ATOM 703 N N . VAL A 1 88 ? 9.027 7.345 4.147 1.00 93.31 88 VAL A N 1
ATOM 704 C CA . VAL A 1 88 ? 9.813 6.375 3.361 1.00 93.31 88 VAL A CA 1
ATOM 705 C C . VAL A 1 88 ? 8.903 5.454 2.545 1.00 93.31 88 VAL A C 1
ATOM 707 O O . VAL A 1 88 ? 9.131 5.240 1.356 1.00 93.31 88 VAL A O 1
ATOM 710 N N . VAL A 1 89 ? 7.825 4.951 3.151 1.00 94.81 89 VAL A N 1
ATOM 711 C CA . VAL A 1 89 ? 6.835 4.117 2.452 1.00 94.81 89 VAL A CA 1
ATOM 712 C C . VAL A 1 89 ? 6.184 4.878 1.299 1.00 94.81 89 VAL A C 1
ATOM 714 O O . VAL A 1 89 ? 6.019 4.320 0.216 1.00 94.81 89 VAL A O 1
ATOM 717 N N . SER A 1 90 ? 5.850 6.153 1.499 1.00 96.50 90 SER A N 1
ATOM 718 C CA . SER A 1 90 ? 5.266 6.992 0.448 1.00 96.50 90 SER A CA 1
ATOM 719 C C . SER A 1 90 ? 6.256 7.243 -0.691 1.00 96.50 90 SER A C 1
ATOM 721 O O . SER A 1 90 ? 5.863 7.175 -1.853 1.00 96.50 90 SER A O 1
ATOM 723 N N . ALA A 1 91 ? 7.539 7.450 -0.381 1.00 96.06 91 ALA A N 1
ATOM 724 C CA . ALA A 1 91 ? 8.594 7.581 -1.384 1.00 96.06 91 ALA A CA 1
ATOM 725 C C . ALA A 1 91 ? 8.762 6.298 -2.219 1.00 96.06 91 ALA A C 1
ATOM 727 O O . ALA A 1 91 ? 8.843 6.376 -3.443 1.00 96.06 91 ALA A O 1
ATOM 728 N N . ILE A 1 92 ? 8.727 5.116 -1.589 1.00 95.31 92 ILE A N 1
ATOM 729 C CA . ILE A 1 92 ? 8.755 3.821 -2.293 1.00 95.31 92 ILE A CA 1
ATOM 730 C C . ILE A 1 92 ? 7.541 3.668 -3.215 1.00 95.31 92 ILE A C 1
ATOM 732 O O . ILE A 1 92 ? 7.687 3.309 -4.382 1.00 95.31 92 ILE A O 1
ATOM 736 N N . VAL A 1 93 ? 6.338 3.959 -2.714 1.00 96.38 93 VAL A N 1
ATOM 737 C CA . VAL A 1 93 ? 5.104 3.875 -3.510 1.00 96.38 93 VAL A CA 1
ATOM 738 C C . VAL A 1 93 ? 5.148 4.837 -4.694 1.00 96.38 93 VAL A C 1
ATOM 740 O O . VAL A 1 93 ? 4.763 4.461 -5.803 1.00 96.38 93 VAL A O 1
ATOM 743 N N . HIS A 1 94 ? 5.641 6.056 -4.482 1.00 96.31 94 HIS A N 1
ATOM 744 C CA . HIS A 1 94 ? 5.807 7.043 -5.540 1.00 96.31 94 HIS A CA 1
ATOM 745 C C . HIS A 1 94 ? 6.798 6.556 -6.602 1.00 96.31 94 HIS A C 1
ATOM 747 O O . HIS A 1 94 ? 6.453 6.515 -7.782 1.0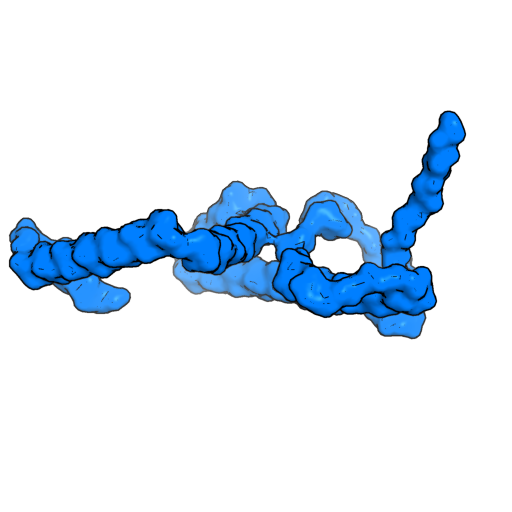0 96.31 94 HIS A O 1
ATOM 753 N N . TRP A 1 95 ? 7.976 6.084 -6.181 1.00 95.00 95 TRP A N 1
ATOM 754 C CA . TRP A 1 95 ? 8.969 5.485 -7.071 1.00 95.00 95 TRP A CA 1
ATOM 755 C C . TRP A 1 95 ? 8.367 4.345 -7.898 1.00 95.00 95 TRP A C 1
ATOM 757 O O . TRP A 1 95 ? 8.445 4.352 -9.123 1.00 95.00 95 TRP A O 1
ATOM 767 N N . ASN A 1 96 ? 7.697 3.391 -7.253 1.00 95.75 96 ASN A N 1
ATOM 768 C CA . ASN A 1 96 ? 7.065 2.272 -7.946 1.00 95.75 96 ASN A CA 1
ATOM 769 C C . ASN A 1 96 ? 6.012 2.733 -8.954 1.00 95.75 96 ASN A C 1
ATOM 771 O O . ASN A 1 96 ? 5.973 2.209 -10.060 1.00 95.75 96 ASN A O 1
ATOM 775 N N . THR A 1 97 ? 5.189 3.720 -8.599 1.00 95.69 97 THR A N 1
ATOM 776 C CA . THR A 1 97 ? 4.158 4.263 -9.496 1.00 95.69 97 THR A CA 1
ATOM 777 C C . THR A 1 97 ? 4.786 4.824 -10.773 1.00 95.69 97 THR A C 1
ATOM 779 O O . THR A 1 97 ? 4.386 4.437 -11.870 1.00 95.69 97 THR A O 1
ATOM 782 N N . VAL A 1 98 ? 5.832 5.644 -10.636 1.00 95.31 98 VAL A N 1
ATOM 783 C CA . VAL A 1 98 ? 6.556 6.230 -11.775 1.00 95.31 98 VAL A CA 1
ATOM 784 C C . VAL A 1 98 ? 7.220 5.151 -12.639 1.00 95.31 98 VAL A C 1
ATOM 786 O O . VAL A 1 98 ? 7.152 5.191 -13.868 1.00 95.31 98 VAL A O 1
ATOM 789 N N . TYR A 1 99 ? 7.847 4.142 -12.028 1.00 94.50 99 TYR A N 1
ATOM 790 C CA . TYR A 1 99 ? 8.514 3.082 -12.792 1.00 94.50 99 TYR A CA 1
ATOM 791 C C . TYR A 1 99 ? 7.546 2.089 -13.441 1.00 94.50 99 TYR A C 1
ATOM 793 O O . TYR A 1 99 ? 7.856 1.580 -14.519 1.00 94.50 99 TYR A O 1
ATOM 801 N N . ILE A 1 100 ? 6.377 1.837 -12.846 1.00 94.75 100 ILE A N 1
ATOM 802 C CA . ILE A 1 100 ? 5.302 1.064 -13.481 1.00 94.75 100 ILE A CA 1
ATOM 803 C C . ILE A 1 100 ? 4.827 1.792 -14.741 1.00 94.75 100 ILE A C 1
ATOM 805 O O . ILE A 1 100 ? 4.745 1.170 -15.796 1.00 94.75 100 ILE A O 1
ATOM 809 N N . GLU A 1 101 ? 4.588 3.103 -14.674 1.00 94.25 101 GLU A N 1
ATOM 810 C CA . GLU A 1 101 ? 4.204 3.905 -15.842 1.00 94.25 101 GLU A CA 1
ATOM 811 C C . GLU A 1 101 ? 5.267 3.853 -16.951 1.00 94.25 101 GLU A C 1
ATOM 813 O O . GLU A 1 101 ? 4.947 3.593 -18.118 1.00 94.25 101 GLU A O 1
ATOM 818 N N . ARG A 1 102 ? 6.549 4.018 -16.596 1.00 93.81 102 ARG A N 1
ATOM 819 C CA . ARG A 1 102 ? 7.662 3.900 -17.554 1.00 93.81 102 ARG A CA 1
ATOM 820 C C . ARG A 1 102 ? 7.732 2.504 -18.175 1.00 93.81 102 ARG A C 1
ATOM 822 O O . ARG A 1 102 ? 7.914 2.388 -19.386 1.00 93.81 102 ARG A O 1
ATOM 829 N N . ALA A 1 103 ? 7.554 1.450 -17.379 1.00 93.19 103 ALA A N 1
ATOM 830 C CA . ALA A 1 103 ? 7.551 0.072 -17.864 1.00 93.19 103 ALA A CA 1
ATOM 831 C C . ALA A 1 103 ? 6.383 -0.195 -18.825 1.00 93.19 103 ALA A C 1
ATOM 833 O O . ALA A 1 103 ? 6.593 -0.744 -19.905 1.00 93.19 103 ALA A O 1
ATOM 834 N N . VAL A 1 104 ? 5.170 0.248 -18.484 1.00 94.38 104 VAL A N 1
ATOM 835 C CA . VAL A 1 104 ? 3.985 0.133 -19.350 1.00 94.38 104 VAL A CA 1
ATOM 836 C C . VAL A 1 104 ? 4.192 0.894 -20.657 1.00 94.38 104 VAL A C 1
ATOM 838 O O . VAL A 1 104 ? 3.946 0.346 -21.731 1.00 94.38 104 VAL A O 1
ATOM 841 N N . THR A 1 105 ? 4.700 2.125 -20.586 1.00 93.75 105 THR A N 1
ATOM 842 C CA . THR A 1 105 ? 5.005 2.945 -21.767 1.00 93.75 105 THR A CA 1
ATOM 843 C C . THR A 1 105 ? 6.020 2.255 -22.674 1.00 93.75 105 THR A C 1
ATOM 845 O O . THR A 1 105 ? 5.831 2.193 -23.888 1.00 93.75 105 THR A O 1
ATOM 848 N N . HIS A 1 106 ? 7.082 1.689 -22.097 1.00 93.06 106 HIS A N 1
ATOM 849 C CA . HIS A 1 106 ? 8.084 0.938 -22.845 1.00 93.06 106 HIS A CA 1
ATOM 850 C C . HIS A 1 106 ? 7.492 -0.309 -23.520 1.00 93.06 106 HIS A C 1
ATOM 852 O O . HIS A 1 106 ? 7.715 -0.527 -24.708 1.00 93.06 106 HIS A O 1
ATOM 858 N N . LEU A 1 107 ? 6.685 -1.095 -22.803 1.00 92.94 107 LEU A N 1
ATOM 859 C CA . LEU A 1 107 ? 6.043 -2.292 -23.354 1.00 92.94 107 LEU A CA 1
ATOM 860 C C . LEU A 1 107 ? 5.055 -1.957 -24.482 1.00 92.94 107 LEU A C 1
ATOM 862 O O . LEU A 1 107 ? 5.034 -2.649 -25.498 1.00 92.94 107 LEU A O 1
ATOM 866 N N . ARG A 1 108 ? 4.293 -0.864 -24.353 1.00 94.12 108 ARG A N 1
ATOM 867 C CA . ARG A 1 108 ? 3.415 -0.362 -25.423 1.00 94.12 108 ARG A CA 1
ATOM 868 C C . ARG A 1 108 ? 4.199 0.058 -26.664 1.00 94.12 108 ARG A C 1
ATOM 870 O O . ARG A 1 108 ? 3.791 -0.277 -27.772 1.00 94.12 108 ARG A O 1
ATOM 877 N N . LYS A 1 109 ? 5.351 0.722 -26.493 1.00 93.81 109 LYS A N 1
ATOM 878 C CA . LYS A 1 109 ? 6.271 1.046 -27.603 1.00 93.81 109 LYS A CA 1
ATOM 879 C C . LYS A 1 109 ? 6.805 -0.208 -28.305 1.00 93.81 109 LYS A C 1
ATOM 881 O O . LYS A 1 109 ? 7.062 -0.162 -29.497 1.00 93.81 109 LYS A O 1
ATOM 886 N N . MET A 1 110 ? 6.923 -1.329 -27.592 1.00 92.50 110 MET A N 1
ATOM 887 C CA . MET A 1 110 ? 7.258 -2.645 -28.155 1.00 92.50 110 MET A CA 1
ATOM 888 C C . MET A 1 110 ? 6.045 -3.400 -28.729 1.00 92.50 110 MET A C 1
ATOM 890 O O . MET A 1 110 ? 6.105 -4.617 -28.897 1.00 92.50 110 MET A O 1
ATOM 894 N N . HIS A 1 111 ? 4.935 -2.707 -28.997 1.00 92.44 111 HIS A N 1
ATOM 895 C CA . HIS A 1 111 ? 3.692 -3.277 -29.525 1.00 92.44 111 HIS A CA 1
ATOM 896 C C . HIS A 1 111 ? 3.072 -4.379 -28.647 1.00 92.44 111 HIS A C 1
ATOM 898 O O . HIS A 1 111 ? 2.350 -5.243 -29.142 1.00 92.44 111 HIS A O 1
ATOM 904 N N . ARG A 1 112 ? 3.321 -4.362 -27.328 1.00 91.75 112 ARG A N 1
ATOM 905 C CA . ARG A 1 112 ? 2.596 -5.227 -26.385 1.00 91.75 112 ARG A CA 1
ATOM 906 C C . ARG A 1 112 ? 1.265 -4.587 -26.024 1.00 91.75 112 ARG A C 1
ATOM 908 O O . ARG A 1 112 ? 1.221 -3.456 -25.539 1.00 91.75 112 ARG A O 1
ATOM 915 N N . GLU A 1 113 ? 0.189 -5.338 -26.217 1.00 91.69 113 GLU A N 1
ATOM 916 C CA . GLU A 1 113 ? -1.144 -4.917 -25.807 1.00 91.69 113 GLU A CA 1
ATOM 917 C C . GLU A 1 113 ? -1.272 -5.007 -24.280 1.00 91.69 113 GLU A C 1
ATOM 919 O O . GLU A 1 113 ? -1.133 -6.075 -23.683 1.00 91.69 113 GLU A O 1
ATOM 924 N N . ILE A 1 114 ? -1.493 -3.860 -23.634 1.00 91.75 114 ILE A N 1
ATOM 925 C CA . ILE A 1 114 ? -1.704 -3.758 -22.186 1.00 91.75 114 ILE A CA 1
ATOM 926 C C . ILE A 1 114 ? -3.014 -3.003 -21.959 1.00 91.75 114 ILE A C 1
ATOM 928 O O . ILE A 1 114 ? -3.012 -1.765 -22.010 1.00 91.75 114 ILE A O 1
ATOM 932 N N . PRO A 1 115 ? -4.122 -3.723 -21.714 1.00 93.25 115 PRO A N 1
ATOM 933 C CA . PRO A 1 115 ? -5.420 -3.109 -21.479 1.00 93.25 115 PRO A CA 1
ATOM 934 C C . PRO A 1 115 ? -5.439 -2.250 -20.206 1.00 93.25 115 PRO A C 1
ATOM 936 O O . PRO A 1 115 ? -5.074 -2.717 -19.124 1.00 93.25 115 PRO A O 1
ATOM 939 N N . ASP A 1 116 ? -5.948 -1.018 -20.298 1.00 90.69 116 ASP A N 1
ATOM 940 C CA . ASP A 1 116 ? -6.028 -0.089 -19.154 1.00 90.69 116 ASP A CA 1
ATOM 941 C C . ASP A 1 116 ? -6.866 -0.642 -17.996 1.00 90.69 116 ASP A C 1
ATOM 943 O O . ASP A 1 116 ? -6.573 -0.421 -16.819 1.00 90.69 116 ASP A O 1
ATOM 947 N N . HIS A 1 117 ? -7.890 -1.438 -18.315 1.00 91.94 117 HIS A N 1
ATOM 948 C CA . HIS A 1 117 ? -8.734 -2.060 -17.303 1.00 91.94 117 HIS A CA 1
ATOM 949 C C . HIS A 1 117 ? -7.992 -3.106 -16.457 1.00 91.94 117 HIS A C 1
ATOM 951 O O . HIS A 1 117 ? -8.492 -3.446 -15.388 1.00 91.94 117 HIS A O 1
ATOM 957 N N . LEU A 1 118 ? -6.831 -3.608 -16.896 1.00 90.50 118 LEU A N 1
ATOM 958 C CA . LEU A 1 118 ? -5.967 -4.480 -16.096 1.00 90.50 118 LEU A CA 1
ATOM 959 C C . LEU A 1 118 ? -4.970 -3.676 -15.257 1.00 90.50 118 LEU A C 1
ATOM 961 O O . LEU A 1 118 ? -4.669 -4.070 -14.132 1.00 90.50 118 LEU A O 1
ATOM 965 N N . LEU A 1 119 ? -4.523 -2.512 -15.744 1.00 90.62 119 LEU A N 1
ATOM 966 C CA . LEU A 1 119 ? -3.597 -1.639 -15.013 1.00 90.62 119 LEU A CA 1
ATOM 967 C C . LEU A 1 119 ? -4.159 -1.174 -13.668 1.00 90.62 119 LEU A C 1
ATOM 969 O O . LEU A 1 119 ? -3.416 -1.094 -12.693 1.00 90.62 119 LEU A O 1
ATOM 973 N N . LYS A 1 120 ? -5.480 -0.975 -13.568 1.00 89.06 120 LYS A N 1
ATOM 974 C CA . LYS A 1 120 ? -6.150 -0.634 -12.298 1.00 89.06 120 LYS A CA 1
ATOM 975 C C . LYS A 1 120 ? -5.974 -1.690 -11.194 1.00 89.06 120 LYS A C 1
ATOM 977 O O . LYS A 1 120 ? -6.271 -1.416 -10.034 1.00 89.06 120 LYS A O 1
ATOM 982 N N . HIS A 1 121 ? -5.553 -2.902 -11.555 1.00 89.12 121 HIS A N 1
ATOM 983 C CA . HIS A 1 121 ? -5.312 -4.007 -10.631 1.00 89.12 121 HIS A CA 1
ATOM 984 C C . HIS A 1 121 ? -3.836 -4.146 -10.228 1.00 89.12 121 HIS A C 1
ATOM 986 O O . HIS A 1 121 ? -3.520 -4.970 -9.370 1.00 89.12 121 HIS A O 1
ATOM 992 N N . VAL A 1 122 ? -2.935 -3.339 -10.798 1.00 91.62 122 VAL A N 1
ATOM 993 C CA . VAL A 1 122 ? -1.516 -3.326 -10.431 1.00 91.62 122 VAL A CA 1
ATOM 994 C C . VAL A 1 122 ? -1.327 -2.520 -9.147 1.00 91.62 122 VAL A C 1
ATOM 996 O O . VAL A 1 122 ? -1.802 -1.394 -9.016 1.00 91.62 122 VAL A O 1
ATOM 999 N N . SER A 1 123 ? -0.618 -3.103 -8.180 1.00 92.62 123 SER A N 1
ATOM 1000 C CA . SER A 1 123 ? -0.336 -2.459 -6.897 1.00 92.62 123 SER A CA 1
ATOM 1001 C C . SER A 1 123 ? 1.076 -1.863 -6.876 1.00 92.62 123 SER A C 1
ATOM 1003 O O . SER A 1 123 ? 2.037 -2.604 -7.092 1.00 92.62 123 SER A O 1
ATOM 1005 N N . PRO A 1 124 ? 1.249 -0.575 -6.521 1.00 95.12 124 PRO A N 1
ATOM 1006 C CA . PRO A 1 124 ? 2.568 0.037 -6.351 1.00 95.12 124 PRO A CA 1
ATOM 1007 C C . PRO A 1 124 ? 3.223 -0.310 -5.000 1.00 95.12 124 PRO A C 1
ATOM 1009 O O . PRO A 1 124 ? 4.234 0.282 -4.635 1.00 95.12 124 PRO A O 1
ATOM 1012 N N . LEU A 1 125 ? 2.654 -1.239 -4.223 1.00 94.81 125 LEU A N 1
ATOM 1013 C CA . LEU A 1 125 ? 3.127 -1.593 -2.876 1.00 94.81 125 LEU A CA 1
ATOM 1014 C C . LEU A 1 125 ? 4.191 -2.705 -2.858 1.00 94.81 125 LEU A C 1
ATOM 1016 O O . LEU A 1 125 ? 4.645 -3.079 -1.777 1.00 94.81 125 LEU A O 1
ATOM 1020 N N . SER A 1 126 ? 4.571 -3.260 -4.015 1.00 90.00 126 SER A N 1
ATOM 1021 C CA . SER A 1 126 ? 5.630 -4.277 -4.088 1.00 90.00 126 SER A CA 1
ATOM 1022 C C . SER A 1 126 ? 6.995 -3.692 -3.713 1.00 90.00 126 SER A C 1
ATOM 1024 O O . SER A 1 126 ? 7.286 -2.540 -4.024 1.00 90.00 126 SER A O 1
ATOM 1026 N N . TRP A 1 127 ? 7.842 -4.470 -3.047 1.00 90.19 127 TRP A N 1
ATOM 1027 C CA . TRP A 1 127 ? 9.155 -4.010 -2.572 1.00 90.19 127 TRP A CA 1
ATOM 1028 C C . TRP A 1 127 ? 10.263 -5.050 -2.692 1.00 90.19 127 TRP A C 1
ATOM 1030 O O . TRP A 1 127 ? 11.409 -4.739 -2.393 1.00 90.19 127 TRP A O 1
ATOM 1040 N N . GLU A 1 128 ? 9.962 -6.254 -3.178 1.00 89.25 128 GLU A N 1
ATOM 1041 C CA . GLU A 1 128 ? 10.946 -7.335 -3.345 1.00 89.25 128 GLU A CA 1
ATOM 1042 C C . GLU A 1 128 ? 12.087 -6.942 -4.299 1.00 89.25 128 GLU A C 1
ATOM 1044 O O . GLU A 1 128 ? 13.196 -7.460 -4.219 1.00 89.25 128 GLU A O 1
ATOM 1049 N N . HIS A 1 129 ? 11.837 -5.983 -5.194 1.00 88.19 129 HIS A N 1
ATOM 1050 C CA . HIS A 1 129 ? 12.819 -5.450 -6.136 1.00 88.19 129 HIS A CA 1
ATOM 1051 C C . HIS A 1 129 ? 13.687 -4.313 -5.574 1.00 88.19 129 HIS A C 1
ATOM 1053 O O . HIS A 1 129 ? 14.509 -3.776 -6.331 1.00 88.19 129 HIS A O 1
ATOM 1059 N N . ILE A 1 130 ? 13.484 -3.920 -4.311 1.00 88.12 130 ILE A N 1
ATOM 1060 C CA . ILE A 1 130 ? 14.179 -2.831 -3.614 1.00 88.12 130 ILE A CA 1
ATOM 1061 C C . ILE A 1 130 ? 15.091 -3.432 -2.546 1.00 88.12 130 ILE A C 1
ATOM 1063 O O . ILE A 1 130 ? 14.650 -4.200 -1.695 1.00 88.12 130 ILE A O 1
ATOM 1067 N N . ASN A 1 131 ? 16.364 -3.039 -2.559 1.00 86.88 131 ASN A N 1
ATOM 1068 C CA . ASN A 1 131 ? 17.279 -3.396 -1.485 1.00 86.88 131 ASN A CA 1
ATOM 1069 C C . ASN A 1 131 ? 17.024 -2.496 -0.265 1.00 86.88 131 ASN A C 1
ATOM 1071 O O . ASN A 1 131 ? 17.415 -1.331 -0.276 1.00 86.88 131 ASN A O 1
ATOM 1075 N N . LEU A 1 132 ? 16.336 -3.027 0.750 1.00 84.88 132 LEU A N 1
ATOM 1076 C CA . LEU A 1 132 ? 16.055 -2.327 2.013 1.00 84.88 132 LEU A CA 1
ATOM 1077 C C . LEU A 1 132 ? 17.157 -2.546 3.064 1.00 84.88 132 LEU A C 1
ATOM 1079 O O . LEU A 1 132 ? 17.303 -1.746 3.987 1.00 84.88 132 LEU A O 1
ATOM 1083 N N . THR A 1 133 ? 17.937 -3.621 2.929 1.00 79.88 133 THR A N 1
ATOM 1084 C CA . THR A 1 133 ? 18.953 -4.039 3.902 1.00 79.88 133 THR A CA 1
ATOM 1085 C C . THR A 1 133 ? 20.210 -4.501 3.183 1.00 79.88 133 THR A C 1
ATOM 1087 O O . THR A 1 133 ? 20.189 -5.507 2.479 1.00 79.88 133 THR A O 1
ATOM 1090 N N . GLY A 1 134 ? 21.330 -3.821 3.400 1.00 76.94 134 GLY A N 1
ATOM 1091 C CA . GLY A 1 134 ? 22.604 -4.237 2.834 1.00 76.94 134 GLY A CA 1
ATOM 1092 C C . GLY A 1 134 ? 23.560 -3.075 2.647 1.00 76.94 134 GLY A C 1
ATOM 1093 O O . GLY A 1 134 ? 23.425 -2.028 3.277 1.00 76.94 134 GLY A O 1
ATOM 1094 N N . ILE A 1 135 ? 24.536 -3.290 1.772 1.00 78.62 135 ILE A N 1
ATOM 1095 C CA . ILE A 1 135 ? 25.558 -2.305 1.441 1.00 78.62 135 ILE A CA 1
ATOM 1096 C C . ILE A 1 135 ? 25.004 -1.390 0.353 1.00 78.62 135 ILE A C 1
ATOM 1098 O O . ILE A 1 135 ? 24.584 -1.847 -0.712 1.00 78.62 135 ILE A O 1
ATOM 1102 N N . TYR A 1 136 ? 25.010 -0.096 0.639 1.00 77.81 136 TYR A N 1
ATOM 1103 C CA . TYR A 1 136 ? 24.711 0.944 -0.329 1.00 77.81 136 TYR A CA 1
ATOM 1104 C C . TYR A 1 136 ? 26.037 1.483 -0.857 1.00 77.81 136 TYR A C 1
ATOM 1106 O O . TYR A 1 136 ? 26.957 1.747 -0.089 1.00 77.81 136 TYR A O 1
ATOM 1114 N N . THR A 1 137 ? 26.145 1.615 -2.172 1.00 73.38 137 THR A N 1
ATOM 1115 C CA . THR A 1 137 ? 27.296 2.235 -2.828 1.00 73.38 137 THR A CA 1
ATOM 1116 C C . THR A 1 137 ? 26.840 3.556 -3.423 1.00 73.38 137 THR A C 1
ATOM 1118 O O . THR A 1 137 ? 25.951 3.572 -4.280 1.00 73.38 137 THR A O 1
ATOM 1121 N N . TRP A 1 138 ? 27.433 4.655 -2.968 1.00 73.69 138 TRP A N 1
ATOM 1122 C CA . TRP A 1 138 ? 27.133 6.004 -3.458 1.00 73.69 138 TRP A CA 1
ATOM 1123 C C . TRP A 1 138 ? 28.148 6.489 -4.502 1.00 73.69 138 TRP A C 1
ATOM 1125 O O . TRP A 1 138 ? 27.912 7.505 -5.143 1.00 73.69 138 TRP A O 1
ATOM 1135 N N . ASP A 1 139 ? 29.226 5.729 -4.718 1.00 61.41 139 ASP A N 1
ATOM 1136 C CA . ASP A 1 139 ? 30.397 6.143 -5.505 1.00 61.41 139 ASP A CA 1
ATOM 1137 C C . ASP A 1 139 ? 30.220 6.044 -7.027 1.00 61.41 139 ASP A C 1
ATOM 1139 O O . ASP A 1 139 ? 31.101 6.439 -7.786 1.00 61.41 139 ASP A O 1
ATOM 1143 N N . ALA A 1 140 ? 29.090 5.523 -7.504 1.00 60.47 140 ALA A N 1
ATOM 1144 C CA . ALA A 1 140 ? 28.792 5.515 -8.927 1.00 60.47 140 ALA A CA 1
ATOM 1145 C C . ALA A 1 140 ? 27.940 6.741 -9.267 1.00 60.47 140 ALA A C 1
ATOM 1147 O O . ALA A 1 140 ? 26.767 6.801 -8.875 1.00 60.47 140 ALA A O 1
ATOM 1148 N N . GLU A 1 141 ? 28.495 7.675 -10.048 1.00 61.53 141 GLU A N 1
ATOM 1149 C CA . GLU A 1 141 ? 27.689 8.572 -10.875 1.00 61.53 141 GLU A CA 1
ATOM 1150 C C . GLU A 1 141 ? 26.794 7.697 -11.755 1.00 61.53 141 GLU A C 1
ATOM 1152 O O . GLU A 1 141 ? 27.178 7.199 -12.814 1.00 61.53 141 GLU A O 1
ATOM 1157 N N . HIS A 1 142 ? 25.581 7.436 -11.276 1.00 64.25 142 HIS A N 1
ATOM 1158 C CA . HIS A 1 142 ? 24.586 6.769 -12.083 1.00 64.25 142 HIS A CA 1
ATOM 1159 C C . HIS A 1 142 ? 24.188 7.781 -13.145 1.00 64.25 142 HIS A C 1
ATOM 1161 O O . HIS A 1 142 ? 23.480 8.741 -12.846 1.00 64.25 142 HIS A O 1
ATOM 1167 N N . GLN A 1 143 ? 24.646 7.578 -14.379 1.00 66.94 143 GLN A N 1
ATOM 1168 C CA . GLN A 1 143 ? 24.137 8.340 -15.508 1.00 66.94 143 GLN A CA 1
ATOM 1169 C C . GLN A 1 143 ? 22.625 8.112 -15.575 1.00 66.94 143 GLN A C 1
ATOM 1171 O O . GLN A 1 143 ? 22.146 7.031 -15.922 1.00 66.94 143 GLN A O 1
ATOM 1176 N N . MET A 1 144 ? 21.875 9.138 -15.181 1.00 77.06 144 MET A N 1
ATOM 1177 C CA . MET A 1 144 ? 20.424 9.197 -15.273 1.00 77.06 144 MET A CA 1
ATOM 1178 C C . MET A 1 144 ? 20.085 10.229 -16.349 1.00 77.06 144 MET A C 1
ATOM 1180 O O . MET A 1 144 ? 19.715 11.350 -16.009 1.00 77.06 144 MET A O 1
ATOM 1184 N N . PRO A 1 145 ? 20.246 9.890 -17.643 1.00 70.00 145 PRO A N 1
ATOM 1185 C CA . PRO A 1 145 ? 20.115 10.852 -18.739 1.00 70.00 145 PRO A CA 1
ATOM 1186 C C . PRO A 1 145 ? 18.748 11.552 -18.772 1.00 70.00 145 PRO A C 1
ATOM 1188 O O . PRO A 1 145 ? 18.658 12.696 -19.194 1.00 70.00 145 PRO A O 1
ATOM 1191 N N . GLU A 1 146 ? 17.696 10.900 -18.267 1.00 78.88 146 GLU A N 1
ATOM 1192 C CA . GLU A 1 146 ? 16.350 11.478 -18.124 1.00 78.88 146 GLU A CA 1
ATOM 1193 C C . GLU A 1 146 ? 15.941 11.703 -16.654 1.00 78.88 146 GLU A C 1
ATOM 1195 O O . GLU A 1 146 ? 14.756 11.799 -16.349 1.00 78.88 146 GLU A O 1
ATOM 1200 N N . GLY A 1 147 ? 16.885 11.685 -15.709 1.00 84.88 147 GLY A N 1
ATOM 1201 C CA . GLY A 1 147 ? 16.583 11.706 -14.270 1.00 84.88 147 GLY A CA 1
ATOM 1202 C C . GLY A 1 147 ? 16.058 10.375 -13.709 1.00 84.88 147 GLY A C 1
ATOM 1203 O O . GLY A 1 147 ? 15.716 10.289 -12.531 1.00 84.88 147 GLY A O 1
ATOM 1204 N N . PHE A 1 148 ? 16.033 9.316 -14.525 1.00 87.88 148 PHE A N 1
ATOM 1205 C CA . PHE A 1 148 ? 15.620 7.969 -14.128 1.00 87.88 148 PHE A CA 1
ATOM 1206 C C . PHE A 1 148 ? 16.719 6.939 -14.384 1.00 87.88 148 PHE A C 1
ATOM 1208 O O . PHE A 1 148 ? 17.519 7.067 -15.311 1.00 87.88 148 PHE A O 1
ATOM 1215 N N . ARG A 1 149 ? 16.695 5.860 -13.601 1.00 86.88 149 ARG A N 1
ATOM 1216 C CA . ARG A 1 149 ? 17.453 4.639 -13.876 1.00 86.88 149 ARG A CA 1
ATOM 1217 C C . ARG A 1 149 ? 16.832 3.901 -15.062 1.00 86.88 149 ARG A C 1
ATOM 1219 O O . ARG A 1 149 ? 15.612 3.898 -15.246 1.00 86.88 149 ARG A O 1
ATOM 1226 N N . SER A 1 150 ? 17.673 3.226 -15.836 1.00 88.25 150 SER A N 1
ATOM 1227 C CA . SER A 1 150 ? 17.234 2.368 -16.939 1.00 88.25 150 SER A CA 1
ATOM 1228 C C . SER A 1 150 ? 16.333 1.229 -16.451 1.00 88.25 150 SER A C 1
ATOM 1230 O O . SER A 1 150 ? 16.523 0.680 -15.362 1.00 88.25 150 SER A O 1
ATOM 1232 N N . LEU A 1 151 ? 15.345 0.856 -17.270 1.00 88.81 151 LEU A N 1
ATOM 1233 C CA . LEU A 1 151 ? 14.464 -0.274 -16.976 1.00 88.81 151 LEU A CA 1
ATOM 1234 C C . LEU A 1 151 ? 15.255 -1.590 -17.006 1.00 88.81 151 LEU A C 1
ATOM 1236 O O . LEU A 1 151 ? 16.066 -1.822 -17.902 1.00 88.81 151 LEU A O 1
ATOM 1240 N N . ARG A 1 152 ? 14.978 -2.477 -16.044 1.00 86.12 152 ARG A N 1
ATOM 1241 C CA . ARG A 1 152 ? 15.500 -3.849 -16.041 1.00 86.12 152 ARG A CA 1
ATOM 1242 C C . ARG A 1 152 ? 14.710 -4.677 -17.049 1.00 86.12 152 ARG A C 1
ATOM 1244 O O . ARG A 1 152 ? 13.605 -5.122 -16.751 1.00 86.12 152 ARG A O 1
ATOM 1251 N N . LEU A 1 153 ? 15.259 -4.849 -18.245 1.00 82.06 153 LEU A N 1
ATOM 1252 C CA . LEU A 1 153 ? 14.654 -5.704 -19.261 1.00 82.06 153 LEU A CA 1
ATOM 1253 C C . LEU A 1 153 ? 14.905 -7.175 -18.900 1.00 82.06 153 LEU A C 1
ATOM 1255 O O . LEU A 1 153 ? 16.032 -7.514 -18.526 1.00 82.06 153 LEU A O 1
ATOM 1259 N N . PRO A 1 154 ? 13.895 -8.058 -18.993 1.00 73.81 154 PRO A N 1
ATOM 1260 C CA . PRO A 1 154 ? 14.128 -9.482 -18.822 1.00 73.81 154 PRO A CA 1
ATOM 1261 C C . PRO A 1 154 ? 15.142 -9.937 -19.875 1.00 73.81 154 PRO A C 1
ATOM 1263 O O . PRO A 1 154 ? 14.992 -9.637 -21.063 1.00 73.81 154 PRO A O 1
ATOM 1266 N N . ALA A 1 155 ? 16.186 -10.652 -19.445 1.00 65.38 155 ALA A N 1
ATOM 1267 C CA . ALA A 1 155 ? 17.064 -11.346 -20.378 1.00 65.38 155 ALA A CA 1
ATOM 1268 C C . ALA A 1 155 ? 16.186 -12.219 -21.286 1.00 65.38 155 ALA A C 1
ATOM 1270 O O . ALA A 1 155 ? 15.246 -12.842 -20.788 1.00 65.38 155 ALA A O 1
ATOM 1271 N N . ARG A 1 156 ? 16.448 -12.224 -22.605 1.00 51.50 156 ARG A N 1
ATOM 1272 C CA . ARG A 1 156 ? 15.696 -13.050 -23.565 1.00 51.50 156 ARG A CA 1
ATOM 1273 C C . ARG A 1 156 ? 15.588 -14.456 -22.980 1.00 51.50 156 ARG A C 1
ATOM 1275 O O . ARG A 1 156 ? 16.613 -15.120 -22.832 1.00 51.50 156 ARG A O 1
ATOM 1282 N N . LEU A 1 157 ? 14.373 -14.876 -22.618 1.00 45.88 157 LEU A N 1
ATOM 1283 C CA . LEU A 1 157 ? 14.092 -16.264 -22.279 1.00 45.88 157 LEU A CA 1
ATOM 1284 C C . LEU A 1 157 ? 14.592 -17.071 -23.474 1.00 45.88 157 LEU A C 1
ATOM 1286 O O . LEU A 1 157 ? 14.045 -16.959 -24.571 1.00 45.88 157 LEU A O 1
ATOM 1290 N N . ARG A 1 158 ? 15.703 -17.791 -23.297 1.00 40.12 158 ARG A N 1
ATOM 1291 C CA . ARG A 1 158 ? 16.138 -18.781 -24.275 1.00 40.12 158 ARG A CA 1
ATOM 1292 C C . ARG A 1 158 ? 14.995 -19.784 -24.320 1.00 40.12 158 ARG A C 1
ATOM 1294 O O . ARG A 1 158 ? 14.795 -20.508 -23.350 1.00 40.12 158 ARG A O 1
ATOM 1301 N N . HIS A 1 159 ? 14.196 -19.748 -25.383 1.00 39.25 159 HIS A N 1
ATOM 1302 C CA . HIS A 1 159 ? 13.273 -20.830 -25.680 1.00 39.25 159 HIS A CA 1
ATOM 1303 C C . HIS A 1 159 ? 14.133 -22.090 -25.789 1.00 39.25 159 HIS A C 1
ATOM 1305 O O . HIS A 1 159 ? 14.935 -22.211 -26.714 1.00 39.25 159 HIS A O 1
ATOM 1311 N N . ALA A 1 160 ? 14.060 -22.948 -24.773 1.00 36.06 160 ALA A N 1
ATOM 1312 C CA . ALA A 1 160 ? 14.586 -24.295 -24.866 1.00 36.06 160 ALA A CA 1
ATOM 1313 C C . ALA A 1 160 ? 13.732 -25.017 -25.913 1.00 36.06 160 ALA A C 1
ATOM 1315 O O . ALA A 1 160 ? 12.503 -25.018 -25.801 1.00 36.06 160 ALA A O 1
ATOM 1316 N N . ALA A 1 161 ? 14.404 -25.485 -26.963 1.00 38.00 161 ALA A N 1
ATOM 1317 C CA . ALA A 1 161 ? 13.855 -26.377 -27.973 1.00 38.00 161 ALA A CA 1
ATOM 1318 C C . ALA A 1 161 ? 13.580 -27.762 -27.376 1.00 38.00 161 ALA A C 1
ATOM 1320 O O . ALA A 1 161 ? 14.299 -28.131 -26.416 1.00 38.00 161 ALA A O 1
#

Foldseek 3Di:
DVVVVVCVPDPDNDPVVVVVVVVVVVVVVVVVVCCVVDPVNVVVVVLVVVLVVLLLVLLCLLVVPPNSDDPDPDPVSSVVVVVVSVVVQVVQLVVLVVVVVVVVVVVVVVVDDDDPVVVVVDGSSDPPVPDSDDDDDPPDPQPPVPVDHDDDDPDPPPPDD

Sequence (161 aa):
STILKKLSASPKESQLARALRELGRIERSLFMIEWYSSPALRRRCQAGLNKGEAAHKLKRAVFFHERGEIRDRSFESQAFRASGLNLVVSAIVHWNTVYIERAVTHLRKMHREIPDHLLKHVSPLSWEHINLTGIYTWDAEHQMPEGFRSLRLPARLRHAA

Solvent-accessible surface area (backbone atoms only — not comparable to full-atom values): 9949 Å² total; per-residue (Å²): 114,72,65,60,54,58,57,68,68,46,96,59,86,42,68,66,56,51,52,54,50,52,52,54,50,52,54,50,49,55,50,48,54,49,42,75,72,29,70,68,54,41,53,54,54,49,52,53,48,52,51,51,52,40,50,52,52,41,51,37,60,76,37,56,66,72,82,58,53,82,81,56,93,44,72,66,58,38,51,50,52,54,48,53,51,52,51,56,52,49,51,51,33,51,52,39,44,55,51,49,51,52,50,52,53,52,41,44,74,70,72,46,90,75,61,69,85,56,55,78,72,63,71,43,56,74,54,91,91,52,91,84,77,81,89,81,81,81,86,64,86,69,82,35,93,82,80,46,76,82,82,86,72,80,73,79,77,75,80,78,128